Protein AF-A0AAN9ZJ00-F1 (afdb_monomer)

Structure (mmCIF, N/CA/C/O backbone):
data_AF-A0AAN9ZJ00-F1
#
_entry.id   AF-A0AAN9ZJ00-F1
#
loop_
_atom_site.group_PDB
_atom_site.id
_atom_site.type_symbol
_atom_site.label_atom_id
_atom_site.label_alt_id
_atom_site.label_comp_id
_atom_site.label_asym_id
_atom_site.label_entity_id
_atom_site.label_seq_id
_atom_site.pdbx_PDB_ins_code
_atom_site.Cartn_x
_atom_site.Cartn_y
_atom_site.Cartn_z
_atom_site.occupancy
_atom_site.B_iso_or_equiv
_atom_site.auth_seq_id
_atom_site.auth_comp_id
_atom_site.auth_asym_id
_atom_site.auth_atom_id
_atom_site.pdbx_PDB_model_num
ATOM 1 N N . MET A 1 1 ? -42.787 -26.354 73.759 1.00 45.56 1 MET A N 1
ATOM 2 C CA . MET A 1 1 ? -42.776 -26.747 72.337 1.00 45.56 1 MET A CA 1
ATOM 3 C C . MET A 1 1 ? -43.049 -25.486 71.537 1.00 45.56 1 MET A C 1
ATOM 5 O O . MET A 1 1 ? -44.201 -25.100 71.407 1.00 45.56 1 MET A O 1
ATOM 9 N N . ALA A 1 2 ? -41.989 -24.770 71.163 1.00 48.19 2 ALA A N 1
ATOM 10 C CA . ALA A 1 2 ? -42.071 -23.613 70.279 1.00 48.19 2 ALA A CA 1
ATOM 11 C C . ALA A 1 2 ? -41.870 -24.137 68.855 1.00 48.19 2 ALA A C 1
ATOM 13 O O . ALA A 1 2 ? -40.899 -24.848 68.605 1.00 48.19 2 ALA A O 1
ATOM 14 N N . SER A 1 3 ? -42.845 -23.882 67.988 1.00 53.19 3 SER A N 1
ATOM 15 C CA . SER A 1 3 ? -42.781 -24.224 66.572 1.00 53.19 3 SER A CA 1
ATOM 16 C C . SER A 1 3 ? -42.224 -23.001 65.855 1.00 53.19 3 SER A C 1
ATOM 18 O O . SER A 1 3 ? -42.882 -21.963 65.816 1.00 53.19 3 SER A O 1
ATOM 20 N N . ASP A 1 4 ? -40.987 -23.110 65.377 1.00 58.72 4 ASP A N 1
ATOM 21 C CA . ASP A 1 4 ? -40.347 -22.142 64.490 1.00 58.72 4 ASP A CA 1
ATOM 22 C C . ASP A 1 4 ? -41.095 -22.120 63.151 1.00 58.72 4 ASP A C 1
ATOM 24 O O . ASP A 1 4 ? -41.032 -23.068 62.366 1.00 58.72 4 ASP A O 1
ATOM 28 N N . ASP A 1 5 ? -41.832 -21.038 62.909 1.00 57.59 5 ASP A N 1
ATOM 29 C CA . ASP A 1 5 ? -42.466 -20.747 61.628 1.00 57.59 5 ASP A CA 1
ATOM 30 C C . ASP A 1 5 ? -41.412 -20.087 60.723 1.00 57.59 5 ASP A C 1
ATOM 32 O O . ASP A 1 5 ? -41.056 -18.912 60.876 1.00 57.59 5 ASP A O 1
ATOM 36 N N . ALA A 1 6 ? -40.836 -20.895 59.832 1.00 55.22 6 ALA A N 1
ATOM 37 C CA . ALA A 1 6 ? -39.838 -20.488 58.854 1.00 55.22 6 ALA A CA 1
ATOM 38 C C . ALA A 1 6 ? -40.473 -19.556 57.812 1.00 55.22 6 ALA A C 1
ATOM 40 O O . ALA A 1 6 ? -40.980 -19.980 56.775 1.00 55.22 6 ALA A O 1
ATOM 41 N N . ARG A 1 7 ? -40.448 -18.258 58.109 1.00 45.44 7 ARG A N 1
ATOM 42 C CA . ARG A 1 7 ? -40.909 -17.198 57.216 1.00 45.44 7 ARG A CA 1
ATOM 43 C C . ARG A 1 7 ? -39.933 -17.052 56.044 1.00 45.44 7 ARG A C 1
ATOM 45 O O . ARG A 1 7 ? -38.862 -16.466 56.201 1.00 45.44 7 ARG A O 1
ATOM 52 N N . GLU A 1 8 ? -40.300 -17.584 54.878 1.00 59.03 8 GLU A N 1
ATOM 53 C CA . GLU A 1 8 ? -39.581 -17.327 53.626 1.00 59.03 8 GLU A CA 1
ATOM 54 C C . GLU A 1 8 ? -39.504 -15.810 53.365 1.00 59.03 8 GLU A C 1
ATOM 56 O O . GLU A 1 8 ? -40.513 -15.103 53.482 1.00 59.03 8 GLU A O 1
ATOM 61 N N . PRO A 1 9 ? -38.320 -15.269 53.030 1.00 56.50 9 PRO A N 1
ATOM 62 C CA . PRO A 1 9 ? -38.187 -13.865 52.691 1.00 56.50 9 PRO A CA 1
ATOM 63 C C . PRO A 1 9 ? -38.808 -13.621 51.313 1.00 56.50 9 PRO A C 1
ATOM 65 O O . PRO A 1 9 ? -38.226 -13.941 50.277 1.00 56.50 9 PRO A O 1
ATOM 68 N N . GLU A 1 10 ? -39.995 -13.016 51.304 1.00 56.94 10 GLU A N 1
ATOM 69 C CA . GLU A 1 10 ? -40.630 -12.487 50.101 1.00 56.94 10 GLU A CA 1
ATOM 70 C C . GLU A 1 10 ? -39.705 -11.439 49.469 1.00 56.94 10 GLU A C 1
ATOM 72 O O . GLU A 1 10 ? -39.590 -10.298 49.925 1.00 56.94 10 GLU A O 1
ATOM 77 N N . ALA A 1 11 ? -38.975 -11.853 48.433 1.00 55.81 11 ALA A N 1
ATOM 78 C CA . ALA A 1 11 ? -38.063 -10.986 47.710 1.00 55.81 11 ALA A CA 1
ATOM 79 C C . ALA A 1 11 ? -38.845 -9.809 47.107 1.00 55.81 11 ALA A C 1
ATOM 81 O O . ALA A 1 11 ? -39.620 -9.978 46.162 1.00 55.81 11 ALA A O 1
ATOM 82 N N . SER A 1 12 ? -38.615 -8.622 47.675 1.00 60.78 12 SER A N 1
ATOM 83 C CA . SER A 1 12 ? -39.237 -7.355 47.291 1.00 60.78 12 SER A CA 1
ATOM 84 C C . SER A 1 12 ? -39.207 -7.145 45.764 1.00 60.78 12 SER A C 1
ATOM 86 O O . SER A 1 12 ? -38.168 -7.378 45.135 1.00 60.78 12 SER A O 1
ATOM 88 N N . PRO A 1 13 ? -40.303 -6.674 45.137 1.00 62.72 13 PRO A N 1
ATOM 89 C CA . PRO A 1 13 ? -40.396 -6.468 43.684 1.00 62.72 13 PRO A CA 1
ATOM 90 C C . PRO A 1 13 ? -39.314 -5.523 43.137 1.00 62.72 13 PRO A C 1
ATOM 92 O O . PRO A 1 13 ? -38.915 -5.636 41.978 1.00 62.72 13 PRO A O 1
ATOM 95 N N . VAL A 1 14 ? -38.773 -4.653 43.994 1.00 66.06 14 VAL A N 1
ATOM 96 C CA . VAL A 1 14 ? -37.646 -3.762 43.685 1.00 66.06 14 VAL A CA 1
ATOM 97 C C . VAL A 1 14 ? -36.368 -4.554 43.379 1.00 66.06 14 VAL A C 1
ATOM 99 O O . VAL A 1 14 ? -35.654 -4.231 42.432 1.00 66.06 14 VAL A O 1
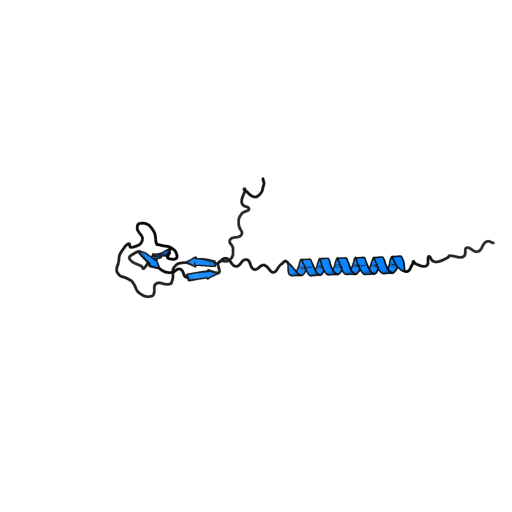ATOM 102 N N . ALA A 1 15 ? -36.104 -5.634 44.120 1.00 68.94 15 ALA A N 1
ATOM 103 C CA . ALA A 1 15 ? -34.935 -6.486 43.904 1.00 68.94 15 ALA A CA 1
ATOM 104 C C . ALA A 1 15 ? -35.029 -7.243 42.571 1.00 68.94 15 ALA A C 1
ATOM 106 O O . ALA A 1 15 ? -34.039 -7.363 41.852 1.00 68.94 15 ALA A O 1
ATOM 107 N N . ARG A 1 16 ? -36.236 -7.684 42.194 1.00 76.69 16 ARG A N 1
ATOM 108 C CA . ARG A 1 16 ? -36.485 -8.352 40.906 1.00 76.69 16 ARG A CA 1
ATOM 109 C C . ARG A 1 16 ? -36.247 -7.406 39.726 1.00 76.69 16 ARG A C 1
ATOM 111 O O . ARG A 1 16 ? -35.604 -7.801 38.758 1.00 76.69 16 ARG A O 1
ATOM 118 N N . GLY A 1 17 ? -36.695 -6.152 39.828 1.00 81.69 17 GLY A N 1
ATOM 119 C CA . GLY A 1 17 ? -36.438 -5.129 38.808 1.00 81.69 17 GLY A CA 1
ATOM 120 C C . GLY A 1 17 ? -34.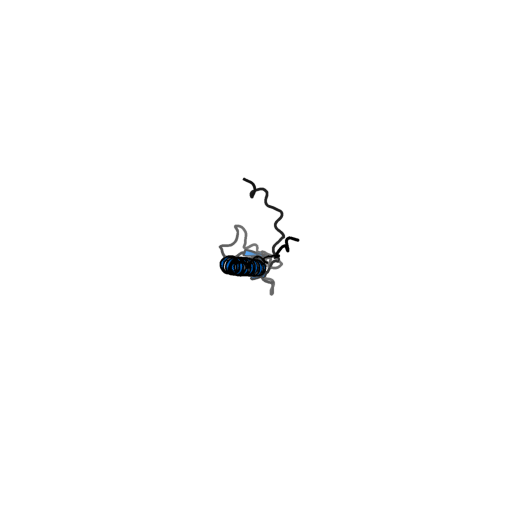948 -4.826 38.634 1.00 81.69 17 GLY A C 1
ATOM 121 O O . GLY A 1 17 ? -34.468 -4.718 37.506 1.00 81.69 17 GLY A O 1
ATOM 122 N N . LEU A 1 18 ? -34.200 -4.771 39.741 1.00 83.38 18 LEU A N 1
ATOM 123 C CA . LEU A 1 18 ? -32.756 -4.534 39.715 1.00 83.38 18 LEU A CA 1
ATOM 124 C C . LEU A 1 18 ? -32.001 -5.673 39.014 1.00 83.38 18 LEU A C 1
ATOM 126 O O . LEU A 1 18 ? -31.119 -5.410 38.203 1.00 83.38 18 LEU A O 1
ATOM 130 N N . VAL A 1 19 ? -32.381 -6.927 39.282 1.00 87.88 19 VAL A N 1
ATOM 131 C CA . VAL A 1 19 ? -31.784 -8.112 38.641 1.00 87.88 19 VAL A CA 1
ATOM 132 C C . VAL A 1 19 ? -32.049 -8.125 37.134 1.00 87.88 19 VAL A C 1
ATOM 134 O O . VAL A 1 19 ? -31.158 -8.436 36.349 1.00 87.88 19 VAL A O 1
ATOM 137 N N . VAL A 1 20 ? -33.253 -7.754 36.696 1.00 90.25 20 VAL A N 1
ATOM 138 C CA . VAL A 1 20 ? -33.566 -7.692 35.259 1.00 90.25 20 VAL A CA 1
ATOM 139 C C . VAL A 1 20 ? -32.763 -6.584 34.567 1.00 90.25 20 VAL A C 1
ATOM 141 O O . VAL A 1 20 ? -32.225 -6.803 33.482 1.00 90.25 20 VAL A O 1
ATOM 144 N N . LEU A 1 21 ? -32.621 -5.418 35.204 1.00 90.56 21 LEU A N 1
ATOM 145 C CA . LEU A 1 21 ? -31.826 -4.307 34.673 1.00 90.56 21 LEU A CA 1
ATOM 146 C C . LEU A 1 21 ? -30.338 -4.655 34.552 1.00 90.56 21 LEU A C 1
ATOM 148 O O . LEU A 1 21 ? -29.721 -4.325 33.538 1.00 90.56 21 LEU A O 1
ATOM 152 N N . THR A 1 22 ? -29.760 -5.343 35.542 1.00 90.88 22 THR A N 1
ATOM 153 C CA . THR A 1 22 ? -28.351 -5.758 35.476 1.00 90.88 22 THR A CA 1
ATOM 154 C C . THR A 1 22 ? -28.124 -6.795 34.382 1.00 90.88 22 THR A C 1
ATOM 156 O O . THR A 1 22 ? -27.166 -6.665 33.621 1.00 90.88 22 THR A O 1
ATOM 159 N N . LEU A 1 23 ? -29.024 -7.770 34.227 1.00 92.62 23 LEU A N 1
ATOM 160 C CA . LEU A 1 23 ? -28.944 -8.760 33.149 1.00 92.62 23 LEU A CA 1
ATOM 161 C C . LEU A 1 23 ? -29.043 -8.115 31.758 1.00 92.62 23 LEU A C 1
ATOM 163 O O . LEU A 1 23 ? -28.278 -8.486 30.866 1.00 92.62 23 LEU A O 1
ATOM 167 N N . LEU A 1 24 ? -29.924 -7.125 31.577 1.00 94.00 24 LEU A N 1
ATOM 168 C CA . LEU A 1 24 ? -30.031 -6.365 30.325 1.00 94.00 24 LEU A CA 1
ATOM 169 C C . LEU A 1 24 ? -28.761 -5.558 30.033 1.00 94.00 24 LEU A C 1
ATOM 171 O O . LEU A 1 24 ? -28.272 -5.582 28.905 1.00 94.00 24 LEU A O 1
ATOM 175 N N . ALA A 1 25 ? -28.193 -4.886 31.038 1.00 92.81 25 ALA A N 1
ATOM 176 C CA . ALA A 1 25 ? -26.956 -4.122 30.877 1.00 92.81 25 ALA A CA 1
ATOM 177 C C . ALA A 1 25 ? -25.768 -5.019 30.484 1.00 92.81 25 ALA A C 1
ATOM 179 O O . ALA A 1 25 ? -25.003 -4.668 29.584 1.00 92.81 25 ALA A O 1
ATOM 180 N N . ILE A 1 26 ? -25.647 -6.199 31.104 1.00 92.69 26 ILE A N 1
ATOM 181 C CA . ILE A 1 26 ? -24.624 -7.198 30.759 1.00 92.69 26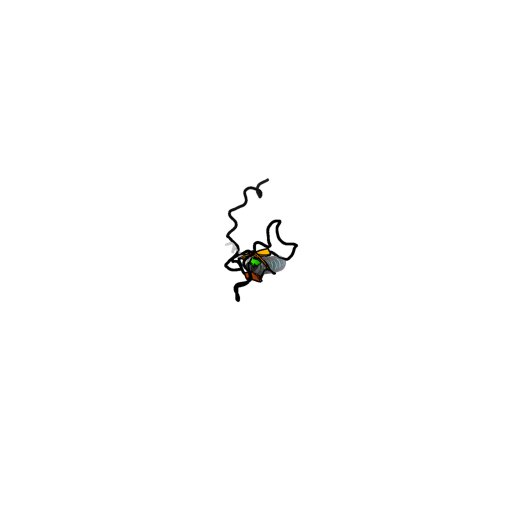 ILE A CA 1
ATOM 182 C C . ILE A 1 26 ? -24.806 -7.670 29.312 1.00 92.6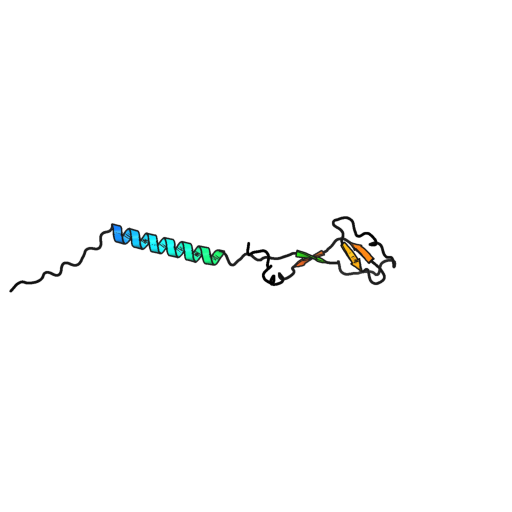9 26 ILE A C 1
ATOM 184 O O . ILE A 1 26 ? -23.836 -7.729 28.558 1.00 92.69 26 ILE A O 1
ATOM 188 N N . TRP A 1 27 ? -26.042 -7.957 28.898 1.00 92.69 27 TRP A N 1
ATOM 189 C CA . TRP A 1 27 ? -26.349 -8.353 27.522 1.00 92.69 27 TRP A CA 1
ATOM 190 C C . TRP A 1 27 ? -25.970 -7.279 26.499 1.00 92.69 27 TRP A C 1
ATOM 192 O O . TRP A 1 27 ? -25.334 -7.588 25.493 1.00 92.69 27 TRP A O 1
ATOM 202 N N . VAL A 1 28 ? -26.305 -6.013 26.763 1.00 91.44 28 VAL A N 1
ATOM 203 C CA . VAL A 1 28 ? -25.935 -4.887 25.890 1.00 91.44 28 VAL A CA 1
ATOM 204 C C . VAL A 1 28 ? -24.415 -4.735 25.807 1.00 91.44 28 VAL A C 1
ATOM 206 O O . VAL A 1 28 ? -23.880 -4.541 24.714 1.00 91.44 28 VAL A O 1
ATOM 209 N N . ALA A 1 29 ? -23.701 -4.882 26.926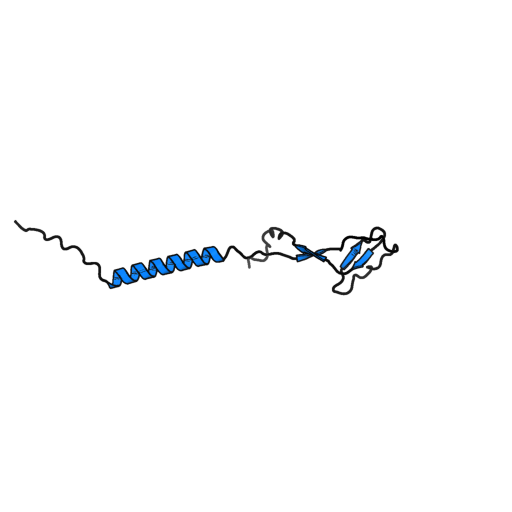 1.00 88.19 29 ALA A N 1
ATOM 210 C CA . ALA A 1 29 ? -22.241 -4.859 26.938 1.00 88.19 29 ALA A CA 1
ATOM 211 C C . ALA A 1 29 ? -21.632 -6.012 26.117 1.00 88.19 29 ALA A C 1
ATOM 213 O O . ALA A 1 29 ? -20.717 -5.780 25.326 1.00 88.19 29 ALA A O 1
ATOM 214 N N . LEU A 1 30 ? -22.153 -7.237 26.236 1.00 85.44 30 LEU A N 1
ATOM 215 C CA . LEU A 1 30 ? -21.699 -8.389 25.443 1.00 85.44 30 LEU A CA 1
ATOM 216 C C . LEU A 1 30 ? -21.937 -8.180 23.941 1.00 85.44 30 LEU A C 1
ATOM 218 O O . LEU A 1 30 ? -21.026 -8.392 23.143 1.00 85.44 30 LEU A O 1
ATOM 222 N N . LEU A 1 31 ? -23.121 -7.694 23.555 1.00 84.31 31 LEU A N 1
ATOM 223 C CA . LEU A 1 31 ? -23.440 -7.380 22.157 1.00 84.31 31 LEU A CA 1
ATOM 224 C C . LEU A 1 31 ? -22.552 -6.264 21.590 1.00 84.31 31 LEU A C 1
ATOM 226 O O . LEU A 1 31 ? -22.144 -6.328 20.432 1.00 84.31 31 LEU A O 1
ATOM 230 N N . SER A 1 32 ? -22.205 -5.271 22.411 1.00 81.38 32 SER A N 1
ATOM 231 C CA . SER A 1 32 ? -21.331 -4.163 22.008 1.00 81.38 32 SER A CA 1
ATOM 232 C C . SER A 1 32 ? -19.893 -4.631 21.752 1.00 81.38 32 SER A C 1
ATOM 234 O O . SER A 1 32 ? -19.263 -4.187 20.794 1.00 81.38 32 SER A O 1
ATOM 236 N N . ASN A 1 33 ? -19.388 -5.576 22.555 1.00 77.81 33 ASN A N 1
ATOM 237 C CA . ASN A 1 33 ? -18.069 -6.183 22.347 1.00 77.81 33 ASN A CA 1
ATOM 238 C C . ASN A 1 33 ? -18.007 -7.028 21.061 1.00 77.81 33 ASN A C 1
ATOM 240 O O . ASN A 1 33 ? -16.979 -7.031 20.390 1.00 77.81 33 ASN A O 1
ATOM 244 N N . LEU A 1 34 ? -19.105 -7.693 20.678 1.00 70.31 34 LEU A N 1
ATOM 245 C CA . LEU A 1 34 ? -19.168 -8.479 19.437 1.00 70.31 34 LEU A CA 1
ATOM 246 C C . LEU A 1 34 ? -19.111 -7.610 18.169 1.00 70.31 34 LEU A C 1
ATOM 248 O O . LEU A 1 34 ? -18.642 -8.076 17.135 1.00 70.31 34 LEU A O 1
ATOM 252 N N . MET A 1 35 ? -19.562 -6.355 18.238 1.00 66.88 35 MET A N 1
ATOM 253 C CA . MET A 1 35 ? -19.586 -5.440 17.088 1.00 66.88 35 MET A CA 1
ATOM 254 C C . MET A 1 35 ? -18.260 -4.700 16.860 1.00 66.88 35 MET A C 1
ATOM 256 O O . MET A 1 35 ? -18.045 -4.154 15.780 1.00 66.88 35 MET A O 1
ATOM 260 N N . TRP A 1 36 ? -17.351 -4.678 17.841 1.00 65.94 36 TRP A N 1
ATOM 261 C CA . TRP A 1 36 ? -16.091 -3.933 17.719 1.00 65.94 36 TRP A CA 1
ATOM 262 C C . TRP A 1 36 ? -15.040 -4.659 16.859 1.00 65.94 36 TRP A C 1
ATOM 264 O O . TRP A 1 36 ? -14.126 -4.035 16.325 1.00 65.94 36 TRP A O 1
ATOM 274 N N . SER A 1 37 ? -15.154 -5.974 16.663 1.00 60.84 37 SER A N 1
ATOM 275 C CA . SER A 1 37 ? -14.116 -6.763 15.979 1.00 60.84 37 SER A CA 1
ATOM 276 C C . SER A 1 37 ? -14.075 -6.612 14.449 1.00 60.84 37 SER A C 1
ATOM 278 O O . SER A 1 37 ? -13.253 -7.262 13.811 1.00 60.84 37 SER A O 1
ATOM 280 N N . SER A 1 38 ? -14.923 -5.779 13.840 1.00 62.28 38 SER A N 1
ATOM 281 C CA . SER A 1 38 ? -15.086 -5.718 12.375 1.00 62.28 38 SER A CA 1
ATOM 282 C C . SER A 1 38 ? -14.441 -4.507 11.695 1.00 62.28 38 SER A C 1
ATOM 284 O O . SER A 1 38 ? -14.817 -4.171 10.572 1.00 62.28 38 SER A O 1
ATOM 286 N N . VAL A 1 39 ? -13.477 -3.829 12.327 1.00 60.50 39 VAL A N 1
ATOM 287 C CA . VAL A 1 39 ? -12.702 -2.796 11.620 1.00 60.50 39 VAL A CA 1
ATOM 288 C C . VAL A 1 39 ? -11.659 -3.475 10.734 1.00 60.50 39 VAL A C 1
ATOM 290 O O . VAL A 1 39 ? -10.505 -3.671 11.118 1.00 60.50 39 VAL A O 1
ATOM 293 N N . ASP A 1 40 ? -12.083 -3.821 9.520 1.00 59.44 40 ASP A N 1
ATOM 294 C CA . ASP A 1 40 ? -11.201 -4.163 8.407 1.00 59.44 40 ASP A CA 1
ATOM 295 C C . ASP A 1 40 ? -10.331 -2.940 8.086 1.00 59.44 40 ASP A C 1
ATOM 297 O O . ASP A 1 40 ? -10.705 -2.044 7.323 1.00 59.44 40 ASP A O 1
ATOM 301 N N . SER A 1 41 ? -9.149 -2.882 8.695 1.00 57.75 41 SER A N 1
ATOM 302 C CA . SER A 1 41 ? -8.133 -1.878 8.383 1.00 57.75 41 SER A CA 1
ATOM 303 C C . SER A 1 41 ? -7.501 -2.227 7.034 1.00 57.75 41 SER A C 1
ATOM 305 O O . SER A 1 41 ? -6.378 -2.713 6.951 1.00 57.75 41 SER A O 1
ATOM 307 N N . THR A 1 42 ? -8.243 -2.042 5.943 1.00 58.81 42 THR A N 1
ATOM 308 C CA . THR A 1 42 ? -7.685 -2.226 4.601 1.00 58.81 42 THR A CA 1
ATOM 309 C C . THR A 1 42 ? -6.863 -0.987 4.249 1.00 58.81 42 THR A C 1
ATOM 311 O O . THR A 1 42 ? -7.421 0.057 3.907 1.00 58.81 42 THR A O 1
ATOM 314 N N . MET A 1 43 ? -5.535 -1.091 4.319 1.00 60.94 43 MET A N 1
ATOM 315 C CA . MET A 1 43 ? -4.642 -0.071 3.767 1.00 60.94 43 MET A CA 1
ATOM 316 C C . MET A 1 43 ? -4.479 -0.268 2.257 1.00 60.94 43 MET A C 1
ATOM 318 O O . MET A 1 43 ? -4.312 -1.382 1.753 1.00 60.94 43 MET A O 1
ATOM 322 N N . PHE A 1 44 ? -4.529 0.846 1.530 1.00 74.62 44 PHE A N 1
ATOM 323 C CA . PHE A 1 44 ? -4.289 0.887 0.095 1.00 74.62 44 PHE A CA 1
ATOM 324 C C . PHE A 1 44 ? -2.925 1.512 -0.170 1.00 74.62 44 PHE A C 1
ATOM 326 O O . PHE A 1 44 ? -2.729 2.700 0.082 1.00 74.62 44 PHE A O 1
ATOM 333 N N . GLU A 1 45 ? -1.992 0.725 -0.701 1.00 82.00 45 GLU A N 1
ATOM 334 C CA . GLU A 1 45 ? -0.671 1.227 -1.074 1.00 82.00 45 GLU A CA 1
ATOM 335 C C . GLU A 1 45 ? -0.648 1.609 -2.565 1.00 82.00 45 GLU A C 1
ATOM 337 O O . GLU A 1 45 ? -1.143 0.841 -3.404 1.00 82.00 45 GLU A O 1
ATOM 342 N N . PRO A 1 46 ? -0.105 2.789 -2.928 1.00 85.19 46 PRO A N 1
ATOM 343 C CA . PRO A 1 46 ? 0.095 3.155 -4.322 1.00 85.19 46 PRO A CA 1
ATOM 344 C C . PRO A 1 46 ? 1.231 2.322 -4.924 1.00 85.19 46 PRO A C 1
ATOM 346 O O . PRO A 1 46 ? 2.391 2.472 -4.552 1.00 85.19 46 PRO A O 1
ATOM 349 N N . VAL A 1 47 ? 0.915 1.481 -5.907 1.00 89.94 47 VAL A N 1
ATOM 350 C CA . VAL A 1 47 ? 1.908 0.668 -6.620 1.00 89.94 47 VAL A CA 1
ATOM 351 C C . VAL A 1 47 ? 1.918 0.968 -8.114 1.00 89.94 47 VAL A C 1
ATOM 353 O O . VAL A 1 47 ? 0.969 1.515 -8.677 1.00 89.94 47 VAL A O 1
ATOM 356 N N . CYS A 1 48 ? 3.003 0.594 -8.787 1.00 88.44 48 CYS A N 1
ATOM 357 C CA . CYS A 1 48 ? 3.132 0.802 -10.223 1.00 88.44 48 CYS A CA 1
ATOM 358 C C . CYS A 1 48 ? 2.152 -0.064 -11.031 1.00 88.44 48 CYS A C 1
ATOM 360 O O . CYS A 1 48 ? 1.991 -1.254 -10.735 1.00 88.44 48 CYS A O 1
ATOM 362 N N . PRO A 1 49 ? 1.513 0.496 -12.077 1.00 87.62 49 PRO A N 1
ATOM 363 C CA . PRO A 1 49 ? 0.691 -0.288 -12.984 1.00 87.62 49 PRO A CA 1
ATOM 364 C C . PRO A 1 49 ? 1.548 -1.315 -13.745 1.00 87.62 49 PRO A C 1
ATOM 366 O O . PRO A 1 49 ? 2.733 -1.071 -13.987 1.00 87.62 49 PRO A O 1
ATOM 369 N N . PRO A 1 50 ? 0.962 -2.449 -14.170 1.00 83.88 50 PRO A N 1
ATOM 370 C CA . PRO A 1 50 ? 1.668 -3.425 -14.990 1.00 83.88 50 PRO A CA 1
ATOM 371 C C . PRO A 1 50 ? 2.105 -2.800 -16.320 1.00 83.88 50 PRO A C 1
ATOM 373 O O . PRO A 1 50 ? 1.319 -2.147 -17.014 1.00 83.88 50 PRO A O 1
ATOM 376 N N . VAL A 1 51 ? 3.365 -3.020 -16.687 1.00 79.12 51 VAL A N 1
ATOM 377 C CA . VAL A 1 51 ? 3.937 -2.536 -17.946 1.00 79.12 51 VAL A CA 1
ATOM 378 C C . VAL A 1 51 ? 3.409 -3.412 -19.083 1.00 79.12 51 VAL A C 1
ATOM 380 O O . VAL A 1 51 ? 3.810 -4.561 -19.217 1.00 79.12 51 VAL A O 1
ATOM 383 N N . LYS A 1 52 ? 2.475 -2.890 -19.889 1.00 71.19 52 LYS A N 1
ATOM 384 C CA . LYS A 1 52 ? 1.910 -3.614 -21.048 1.00 71.19 52 LYS A CA 1
ATOM 385 C C . LYS A 1 52 ? 2.742 -3.465 -22.325 1.00 71.19 52 LYS A C 1
ATOM 387 O O . LYS A 1 52 ? 2.603 -4.269 -23.235 1.00 71.19 52 LYS A O 1
ATOM 392 N N . ILE A 1 53 ? 3.553 -2.412 -22.411 1.00 67.06 53 ILE A N 1
ATOM 393 C CA . ILE A 1 53 ? 4.329 -2.049 -23.599 1.00 67.06 53 ILE A CA 1
ATOM 394 C C . ILE A 1 53 ? 5.630 -1.416 -23.107 1.00 67.06 53 ILE A C 1
ATOM 396 O O . ILE A 1 53 ? 5.586 -0.527 -22.251 1.00 67.06 53 ILE A O 1
ATOM 400 N N . TYR A 1 54 ? 6.770 -1.864 -23.630 1.00 68.75 54 TYR A N 1
ATOM 401 C CA . TYR A 1 54 ? 8.048 -1.210 -23.372 1.00 68.75 54 TYR A CA 1
ATOM 402 C C . TYR A 1 54 ? 8.003 0.192 -23.986 1.00 68.75 54 TYR A C 1
ATOM 404 O O . TYR A 1 54 ? 7.813 0.353 -25.190 1.00 68.75 54 TYR A O 1
ATOM 412 N N . GLY A 1 55 ? 8.081 1.212 -23.132 1.00 66.50 55 GLY A N 1
ATOM 413 C CA . GLY A 1 55 ? 8.158 2.601 -23.577 1.00 66.50 55 GLY A CA 1
ATOM 414 C C . GLY A 1 55 ? 9.538 2.932 -24.158 1.00 66.50 55 GLY A C 1
ATOM 415 O O . GLY A 1 55 ? 10.453 2.113 -24.063 1.00 66.50 55 GLY A O 1
ATOM 416 N N . PRO A 1 56 ? 9.720 4.143 -24.713 1.00 70.25 56 PRO A N 1
ATOM 417 C CA . PRO A 1 56 ? 11.051 4.629 -25.057 1.00 70.25 56 PRO A CA 1
ATOM 418 C C . PRO A 1 56 ? 11.951 4.597 -23.816 1.00 70.25 56 PRO A C 1
ATOM 420 O O . PRO A 1 56 ? 11.523 4.949 -22.712 1.00 70.25 56 PRO A O 1
ATOM 423 N N . CYS A 1 57 ? 13.194 4.157 -23.998 1.00 80.44 57 CYS A N 1
ATOM 424 C CA . CYS A 1 57 ? 14.161 4.092 -22.911 1.00 80.44 57 CYS A CA 1
ATOM 425 C C . CYS A 1 57 ? 14.572 5.510 -22.521 1.00 80.44 57 CYS A C 1
ATOM 427 O O . CYS A 1 57 ? 15.138 6.250 -23.321 1.00 80.44 57 CYS A O 1
ATOM 429 N N . GLY A 1 58 ? 14.235 5.898 -21.295 1.00 80.69 58 GLY A N 1
ATOM 430 C CA . GLY A 1 58 ? 14.511 7.226 -20.771 1.00 80.69 58 GLY A CA 1
ATOM 431 C C . GLY A 1 58 ? 14.238 7.297 -19.275 1.00 80.69 58 GLY A C 1
ATOM 432 O O . GLY A 1 58 ? 13.333 6.633 -18.765 1.00 80.69 58 GLY A O 1
ATOM 433 N N . GLU A 1 59 ? 15.039 8.095 -18.576 1.00 86.50 59 GLU A N 1
ATOM 434 C CA . GLU A 1 59 ? 14.885 8.377 -17.151 1.00 86.50 59 GLU A CA 1
ATOM 435 C C . GLU A 1 59 ? 14.100 9.684 -16.988 1.00 86.50 59 GLU A C 1
ATOM 437 O O . GLU A 1 59 ? 14.661 10.776 -17.028 1.00 86.50 59 GLU A O 1
ATOM 442 N N . ASN A 1 60 ? 12.778 9.579 -16.839 1.00 83.94 60 ASN A N 1
ATOM 443 C CA . ASN A 1 60 ? 11.887 10.745 -16.772 1.00 83.94 60 ASN A CA 1
ATOM 444 C C . ASN A 1 60 ? 11.518 11.141 -15.335 1.00 83.94 60 ASN A C 1
ATOM 446 O O . ASN A 1 60 ? 10.631 11.969 -15.136 1.00 83.94 60 ASN A O 1
ATOM 450 N N . CYS A 1 61 ? 12.153 10.533 -14.331 1.00 83.06 61 CYS A N 1
ATOM 451 C CA . CYS A 1 61 ? 11.813 10.730 -12.925 1.00 83.06 61 CYS A CA 1
ATOM 452 C C . CYS A 1 61 ? 12.877 11.476 -12.110 1.00 83.06 61 CYS A C 1
ATOM 454 O O . CYS A 1 61 ? 12.774 11.476 -10.888 1.00 83.06 61 CYS A O 1
ATOM 456 N N . GLY A 1 62 ? 13.892 12.080 -12.737 1.00 79.06 62 GLY A N 1
ATOM 457 C CA . GLY A 1 62 ? 15.105 12.563 -12.057 1.00 79.06 62 GLY A CA 1
ATOM 458 C C . GLY A 1 62 ? 14.879 13.304 -10.727 1.00 79.06 62 GLY A C 1
ATOM 459 O O . GLY A 1 62 ? 15.450 12.917 -9.715 1.00 79.06 62 GLY A O 1
ATOM 460 N N . ALA A 1 63 ? 14.009 14.320 -10.704 1.00 82.75 63 ALA A N 1
ATOM 461 C CA . ALA A 1 63 ? 13.687 15.107 -9.502 1.00 82.75 63 ALA A CA 1
ATOM 462 C C . ALA A 1 63 ? 12.428 14.622 -8.746 1.00 82.75 63 ALA A C 1
ATOM 464 O O . ALA A 1 63 ? 11.914 15.316 -7.871 1.00 82.75 63 ALA A O 1
ATOM 465 N N . GLY A 1 64 ? 11.903 13.450 -9.102 1.00 87.75 64 GLY A N 1
ATOM 466 C CA . GLY A 1 64 ? 10.604 12.949 -8.666 1.00 87.75 64 GLY A CA 1
ATOM 467 C C . GLY A 1 64 ? 9.461 13.316 -9.618 1.00 87.75 64 GLY A C 1
ATOM 468 O O . GLY A 1 64 ? 9.629 14.025 -10.611 1.00 87.75 64 GLY A O 1
ATOM 469 N N . CYS A 1 65 ? 8.275 12.794 -9.315 1.00 88.94 65 CYS A N 1
ATOM 470 C CA . CYS A 1 65 ? 7.057 13.027 -10.083 1.00 88.94 65 CYS A CA 1
ATOM 471 C C . CYS A 1 65 ? 6.156 14.033 -9.364 1.00 88.94 65 CYS A C 1
ATOM 473 O O . CYS A 1 65 ? 6.099 14.061 -8.135 1.00 88.94 65 CYS A O 1
ATOM 475 N N . ARG A 1 66 ? 5.418 14.853 -10.123 1.00 91.19 66 ARG A N 1
ATOM 476 C CA . ARG A 1 66 ? 4.391 15.718 -9.528 1.00 91.19 66 ARG A CA 1
ATOM 477 C C . ARG A 1 66 ? 3.265 14.851 -8.949 1.00 91.19 66 ARG A C 1
ATOM 479 O O . ARG A 1 66 ? 2.815 13.940 -9.648 1.00 91.19 66 ARG A O 1
ATOM 486 N N . PRO A 1 67 ? 2.763 15.137 -7.737 1.00 88.50 67 PRO A N 1
ATOM 487 C CA . PRO A 1 67 ? 1.579 14.462 -7.218 1.00 88.50 67 PRO A CA 1
ATOM 488 C C . PRO A 1 67 ? 0.408 14.586 -8.209 1.00 88.50 67 PRO A C 1
ATOM 490 O O . PRO A 1 67 ? 0.2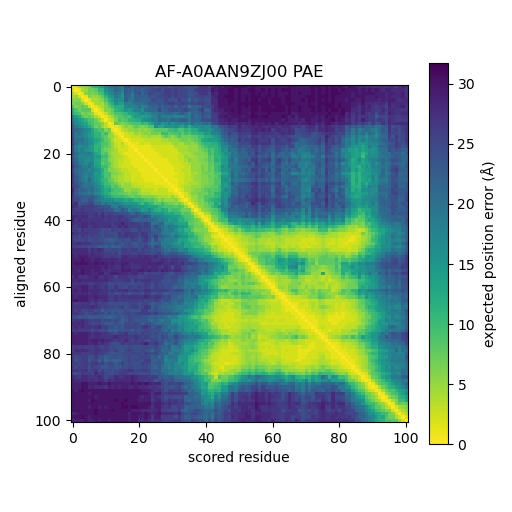32 15.661 -8.789 1.00 88.50 67 PRO A O 1
ATOM 493 N N . PRO A 1 68 ? -0.382 13.520 -8.444 1.00 88.56 68 PRO A N 1
ATOM 494 C CA . PRO A 1 68 ? -0.417 12.238 -7.723 1.00 88.56 68 PRO A CA 1
ATOM 495 C C . PRO A 1 68 ? 0.412 11.110 -8.376 1.00 88.56 68 PRO A C 1
ATOM 497 O O . PRO A 1 68 ? 0.176 9.933 -8.113 1.00 88.56 68 PRO A O 1
ATOM 500 N N . LEU A 1 69 ? 1.333 11.433 -9.285 1.00 90.75 69 LEU A N 1
ATOM 501 C CA . LEU A 1 69 ? 2.083 10.439 -10.055 1.00 90.75 69 LEU A CA 1
ATOM 502 C C . LEU A 1 69 ? 3.218 9.837 -9.218 1.00 90.75 69 LEU A C 1
ATOM 504 O O . LEU A 1 69 ? 3.875 10.537 -8.448 1.00 90.75 69 LEU A O 1
ATOM 508 N N . ILE A 1 70 ? 3.506 8.559 -9.445 1.00 90.81 70 ILE A N 1
ATOM 509 C CA . ILE A 1 70 ? 4.668 7.864 -8.884 1.00 90.81 70 ILE A CA 1
ATOM 510 C C . ILE A 1 70 ? 5.646 7.493 -9.997 1.00 90.81 70 ILE A C 1
ATOM 512 O O . ILE A 1 70 ? 5.261 7.319 -11.157 1.00 90.81 70 ILE A O 1
ATOM 516 N N . CYS A 1 71 ? 6.927 7.386 -9.655 1.00 90.81 71 CYS A N 1
ATOM 517 C CA . CYS A 1 71 ? 7.936 6.968 -10.615 1.00 90.81 71 CYS A CA 1
ATOM 518 C C . CYS A 1 71 ? 7.940 5.445 -10.766 1.00 90.81 71 CYS A C 1
ATOM 520 O O . CYS A 1 71 ? 8.210 4.724 -9.807 1.00 90.81 71 CYS A O 1
ATOM 522 N N . CYS A 1 72 ? 7.682 4.964 -11.980 1.00 89.50 72 CYS A N 1
ATOM 523 C CA . CYS A 1 72 ? 7.572 3.543 -12.276 1.00 89.50 72 CYS A CA 1
ATOM 524 C C . CYS A 1 72 ? 8.559 3.100 -13.346 1.00 89.50 72 CYS A C 1
ATOM 526 O O . CYS A 1 72 ? 8.769 3.801 -14.335 1.00 89.50 72 CYS A O 1
ATOM 528 N N . SER A 1 73 ? 9.119 1.901 -13.170 1.00 88.06 73 SER A N 1
ATOM 529 C CA . SER A 1 73 ? 9.923 1.256 -14.207 1.00 88.06 73 SER A CA 1
ATOM 530 C C . SER A 1 73 ? 9.050 0.893 -15.407 1.00 88.06 73 SER A C 1
ATOM 532 O O . SER A 1 73 ? 7.961 0.341 -15.249 1.00 88.06 73 SER A O 1
ATOM 534 N N . THR A 1 74 ? 9.537 1.188 -16.607 1.00 85.31 74 THR A N 1
ATOM 535 C CA . THR A 1 74 ? 8.926 0.800 -17.888 1.00 85.31 74 THR A CA 1
ATOM 536 C C . THR A 1 74 ? 9.677 -0.354 -18.561 1.00 85.31 74 THR A C 1
ATOM 538 O O . THR A 1 74 ? 9.431 -0.651 -19.729 1.00 85.31 74 THR A O 1
ATOM 541 N N . GLY A 1 75 ? 10.601 -1.002 -17.843 1.00 82.38 75 GLY A N 1
ATOM 542 C CA . GLY A 1 75 ? 11.469 -2.069 -18.347 1.00 82.38 75 GLY A CA 1
ATOM 543 C C . GLY A 1 75 ? 12.887 -1.580 -18.646 1.00 82.38 75 GLY A C 1
ATOM 544 O O . GLY A 1 75 ? 13.821 -2.053 -18.012 1.00 82.38 75 GLY A O 1
ATOM 545 N N . CYS A 1 76 ? 13.049 -0.609 -19.554 1.00 83.25 76 CYS A N 1
ATOM 546 C CA . CYS A 1 76 ? 14.365 -0.040 -19.902 1.00 83.25 76 CYS A CA 1
ATOM 547 C C . CYS A 1 76 ? 14.608 1.389 -19.382 1.00 83.25 76 CYS A C 1
ATOM 549 O O . CYS A 1 76 ? 15.661 1.969 -19.628 1.00 83.25 76 CYS A O 1
ATOM 551 N N . GLY A 1 77 ? 13.640 1.968 -18.675 1.00 87.38 77 GLY A N 1
ATOM 552 C CA . GLY A 1 77 ? 13.736 3.301 -18.093 1.00 87.38 77 GLY A CA 1
ATOM 553 C C . GLY A 1 77 ? 12.697 3.501 -17.000 1.00 87.38 77 GLY A C 1
ATOM 554 O O . GLY A 1 77 ? 12.080 2.538 -16.530 1.00 87.38 77 GLY A O 1
ATOM 555 N N . ARG A 1 78 ? 12.486 4.755 -16.603 1.00 88.81 78 ARG A N 1
ATOM 556 C CA . ARG A 1 78 ? 11.486 5.122 -15.603 1.00 88.81 78 ARG A CA 1
ATOM 557 C C . ARG A 1 78 ? 10.627 6.279 -16.085 1.00 88.81 78 ARG A C 1
ATOM 559 O O . ARG A 1 78 ? 11.095 7.201 -16.754 1.00 88.81 78 ARG A O 1
ATOM 566 N N . ALA A 1 79 ? 9.346 6.230 -15.750 1.00 89.50 79 ALA A N 1
ATOM 567 C CA . ALA A 1 79 ? 8.389 7.261 -16.112 1.00 89.50 79 ALA A CA 1
ATOM 568 C C . ALA A 1 79 ? 7.386 7.516 -14.991 1.00 89.50 79 ALA A C 1
ATOM 570 O O . ALA A 1 79 ? 6.992 6.601 -14.267 1.00 89.50 79 ALA A O 1
ATOM 571 N N . CYS A 1 80 ? 6.923 8.760 -14.901 1.00 90.00 80 CYS A N 1
ATOM 572 C CA . CYS A 1 80 ? 5.827 9.128 -14.020 1.00 90.00 80 CYS A CA 1
ATOM 573 C C . CYS A 1 80 ? 4.523 8.511 -14.528 1.00 90.00 80 CYS A C 1
ATOM 575 O O . CYS A 1 80 ? 4.087 8.771 -15.655 1.00 90.00 80 CYS A O 1
ATOM 577 N N . LYS A 1 81 ? 3.907 7.669 -13.702 1.00 88.62 81 LYS A N 1
ATOM 578 C CA . LYS A 1 81 ? 2.645 6.989 -13.996 1.00 88.62 81 LYS A CA 1
ATOM 579 C C . LYS A 1 81 ? 1.676 7.179 -12.841 1.00 88.62 81 LYS A C 1
ATOM 581 O O . LYS A 1 81 ? 2.076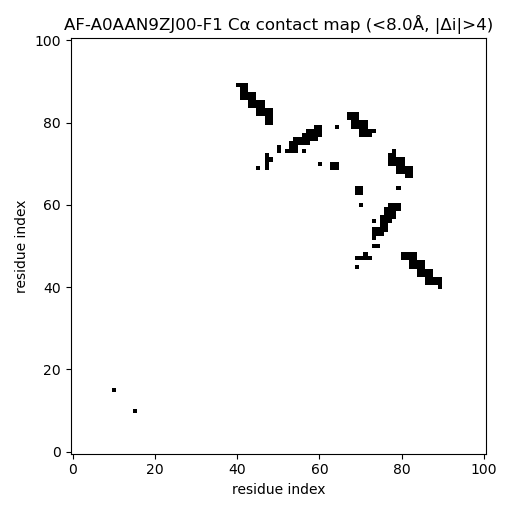 7.410 -11.703 1.00 88.62 81 LYS A O 1
ATOM 586 N N . LEU A 1 82 ? 0.387 7.091 -13.154 1.00 90.75 82 LEU A N 1
ATOM 587 C CA . LEU A 1 82 ? -0.638 7.048 -12.122 1.00 90.75 82 LEU A CA 1
ATOM 588 C C . LEU A 1 82 ? -0.498 5.727 -11.352 1.00 90.75 82 LEU A C 1
ATOM 590 O O . LEU A 1 82 ? -0.393 4.677 -11.998 1.00 90.75 82 LEU A O 1
ATOM 594 N N . PRO A 1 83 ? -0.466 5.768 -10.010 1.00 90.88 83 PRO A N 1
ATOM 595 C CA . PRO A 1 83 ? -0.437 4.558 -9.211 1.00 90.88 83 PRO A CA 1
ATOM 596 C C . PRO A 1 83 ? -1.737 3.774 -9.383 1.00 90.88 83 PRO A C 1
ATOM 598 O O . PRO A 1 83 ? -2.809 4.340 -9.601 1.00 90.88 83 PRO A O 1
ATOM 601 N N . VAL A 1 84 ? -1.643 2.460 -9.227 1.00 90.44 84 VAL A N 1
ATOM 602 C CA . VAL A 1 84 ? -2.796 1.611 -8.935 1.00 90.44 84 VAL A CA 1
ATOM 603 C C . VAL A 1 84 ? -2.776 1.299 -7.448 1.00 90.44 84 VAL A C 1
ATOM 605 O O . VAL A 1 84 ? -1.725 1.012 -6.885 1.00 90.44 84 VAL A O 1
ATOM 608 N N . TYR A 1 85 ? -3.929 1.369 -6.799 1.00 84.25 85 TYR A N 1
ATOM 609 C CA . TYR A 1 85 ? -4.033 1.102 -5.372 1.00 84.25 85 TYR A CA 1
ATOM 610 C C . TYR A 1 85 ? -4.312 -0.378 -5.163 1.00 84.25 85 TYR A C 1
ATOM 612 O O . TYR A 1 85 ? -5.349 -0.886 -5.601 1.00 84.25 85 TYR A O 1
ATOM 620 N N . LYS A 1 86 ? -3.379 -1.084 -4.524 1.00 78.75 86 LYS A N 1
ATOM 621 C CA . LYS A 1 86 ? -3.590 -2.481 -4.138 1.00 78.75 86 LYS A CA 1
ATOM 622 C C . LYS A 1 86 ? -3.943 -2.557 -2.662 1.00 78.75 86 LYS A C 1
ATOM 624 O O . LYS A 1 86 ? -3.417 -1.797 -1.855 1.00 78.75 86 LYS A O 1
ATOM 629 N N . LYS A 1 87 ? -4.843 -3.488 -2.333 1.00 74.38 87 LYS A N 1
ATOM 630 C CA . LYS A 1 87 ? -5.087 -3.885 -0.947 1.00 74.38 87 LYS A CA 1
ATOM 631 C C . LYS A 1 87 ? -3.815 -4.550 -0.446 1.00 74.38 87 LYS A C 1
ATOM 633 O O . LYS A 1 87 ? -3.470 -5.631 -0.927 1.00 74.38 87 LYS A O 1
ATOM 638 N N . CYS A 1 88 ? -3.127 -3.898 0.473 1.00 65.56 88 CYS A N 1
ATOM 639 C CA . CYS A 1 88 ? -2.065 -4.545 1.217 1.00 65.56 88 CYS A CA 1
ATOM 640 C C . CYS A 1 88 ? -2.689 -5.078 2.509 1.00 65.56 88 CYS A C 1
ATOM 642 O O . CYS A 1 88 ? -3.434 -4.336 3.158 1.00 65.56 88 CYS A O 1
ATOM 644 N N . PRO A 1 89 ? -2.437 -6.345 2.893 1.00 58.19 89 PRO A N 1
ATOM 645 C CA . PRO A 1 89 ? -2.649 -6.718 4.281 1.00 58.19 89 PRO A CA 1
ATOM 646 C C . PRO A 1 89 ? -1.809 -5.752 5.118 1.00 58.19 89 PRO A C 1
ATOM 648 O O . PRO A 1 89 ? -0.658 -5.481 4.761 1.00 58.19 89 PRO A O 1
ATOM 651 N N . LEU A 1 90 ? -2.407 -5.167 6.159 1.00 57.09 90 LEU A N 1
ATOM 652 C CA . LEU A 1 90 ? -1.672 -4.305 7.076 1.00 57.09 90 LEU A CA 1
ATOM 653 C C . LEU A 1 90 ? -0.406 -5.071 7.488 1.00 57.09 90 LEU A C 1
ATOM 655 O O . LEU A 1 90 ? -0.546 -6.218 7.928 1.00 57.09 90 LEU A O 1
ATOM 659 N N . PRO A 1 91 ? 0.811 -4.513 7.354 1.00 53.78 91 PRO A N 1
ATOM 660 C CA . PRO A 1 91 ? 1.900 -5.061 8.139 1.00 53.78 91 PRO A CA 1
ATOM 661 C C . PRO A 1 91 ? 1.418 -5.015 9.592 1.00 53.78 91 PRO A C 1
ATOM 663 O O . PRO A 1 91 ? 0.921 -3.971 10.024 1.00 53.78 91 PRO A O 1
ATOM 666 N N . GLU A 1 92 ? 1.486 -6.136 10.320 1.00 49.38 92 GLU A N 1
ATOM 667 C CA . GLU A 1 92 ? 1.437 -6.102 11.782 1.00 49.38 92 GLU A CA 1
ATOM 668 C C . GLU A 1 92 ? 2.465 -5.054 12.187 1.00 49.38 92 GLU A C 1
ATOM 670 O O . GLU A 1 92 ? 3.670 -5.269 12.053 1.00 49.38 92 GLU A O 1
ATOM 675 N N . LEU A 1 93 ? 1.987 -3.860 12.532 1.00 50.47 93 LEU A N 1
ATOM 676 C CA . LEU A 1 93 ? 2.856 -2.768 12.907 1.00 50.47 93 LEU A CA 1
ATOM 677 C C . LEU A 1 93 ? 3.638 -3.274 14.117 1.00 50.47 93 LEU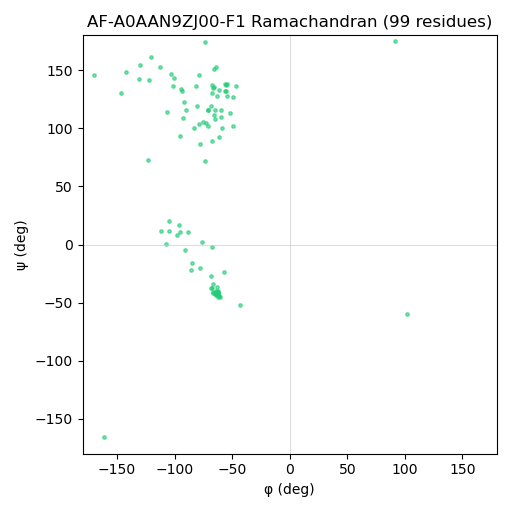 A C 1
ATOM 679 O O . LEU A 1 93 ? 3.010 -3.557 15.142 1.00 50.47 93 LEU A O 1
ATOM 683 N N . PRO A 1 94 ? 4.977 -3.423 14.040 1.00 49.97 94 PRO A N 1
ATOM 684 C CA . PRO A 1 94 ? 5.738 -3.630 15.256 1.00 49.97 94 PRO A CA 1
ATOM 685 C C . PRO A 1 94 ? 5.403 -2.451 16.177 1.00 49.97 94 PRO A C 1
ATOM 687 O O . PRO A 1 94 ? 5.295 -1.324 15.678 1.00 49.97 94 PRO A O 1
ATOM 690 N N . PRO A 1 95 ? 5.180 -2.680 17.484 1.00 47.25 95 PRO A N 1
ATOM 691 C CA . PRO A 1 95 ? 4.748 -1.631 18.395 1.00 47.25 95 PRO A CA 1
ATOM 692 C C . PRO A 1 95 ? 5.696 -0.441 18.260 1.00 47.25 95 PRO A C 1
ATOM 694 O O . PRO A 1 95 ? 6.889 -0.537 18.551 1.00 47.25 95 PRO A O 1
ATOM 697 N N . HIS A 1 96 ? 5.179 0.673 17.742 1.00 43.88 96 HIS A N 1
ATOM 698 C CA . HIS A 1 96 ? 5.973 1.879 17.604 1.00 43.88 96 HIS A CA 1
ATOM 699 C C . HIS A 1 96 ? 6.380 2.350 19.008 1.00 43.88 96 HIS A C 1
ATOM 701 O O . HIS A 1 96 ? 5.506 2.544 19.855 1.00 43.88 96 HIS A O 1
ATOM 707 N N . PRO A 1 97 ? 7.676 2.603 19.267 1.00 52.59 97 PRO A N 1
ATOM 708 C CA . PRO A 1 97 ? 8.164 2.981 20.596 1.00 52.59 97 PRO A CA 1
ATOM 709 C C . PRO A 1 97 ? 7.686 4.366 21.070 1.00 52.59 97 PRO A C 1
ATOM 711 O O . PRO A 1 97 ? 7.983 4.766 22.189 1.00 5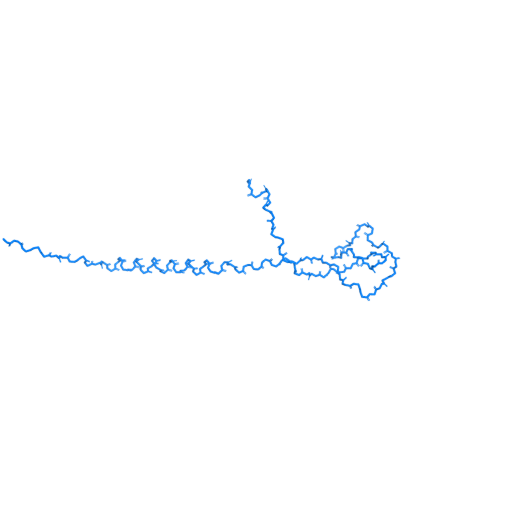2.59 97 PRO A O 1
ATOM 714 N N . TRP A 1 98 ? 6.936 5.103 20.248 1.00 43.84 98 TRP A N 1
ATOM 715 C CA . TRP A 1 98 ? 6.461 6.453 20.556 1.00 43.84 98 TRP A CA 1
ATOM 716 C C . TRP A 1 98 ? 5.088 6.497 21.243 1.00 43.84 98 TRP A C 1
ATOM 718 O O . TRP A 1 98 ? 4.664 7.578 21.629 1.00 43.84 98 TRP A O 1
ATOM 728 N N . TYR A 1 99 ? 4.396 5.361 21.424 1.00 43.88 99 TYR A N 1
ATOM 729 C CA . TYR A 1 99 ? 3.069 5.331 22.072 1.00 43.88 99 TYR A CA 1
ATOM 730 C C . TYR A 1 99 ? 3.119 5.185 23.608 1.00 43.88 99 TYR A C 1
ATOM 732 O O . TYR A 1 99 ? 2.100 4.975 24.258 1.00 43.88 99 TYR A O 1
ATOM 740 N N . TYR A 1 100 ? 4.305 5.326 24.205 1.00 42.44 100 TYR A N 1
ATOM 741 C CA . TYR A 1 100 ? 4.486 5.402 25.655 1.00 42.44 100 TYR A CA 1
ATOM 742 C C . TYR A 1 100 ? 5.206 6.701 26.022 1.00 42.44 100 TYR A C 1
ATOM 744 O O . TYR A 1 100 ? 6.387 6.685 26.378 1.00 42.44 100 TYR A O 1
ATOM 752 N N . LYS A 1 101 ? 4.516 7.837 25.919 1.00 39.09 101 LYS A N 1
ATOM 753 C CA . LYS A 1 101 ? 4.829 9.002 26.751 1.00 39.09 101 LYS A CA 1
ATOM 754 C C . LYS A 1 101 ? 3.669 9.975 26.845 1.00 39.09 101 LYS A C 1
ATOM 756 O O . LYS A 1 101 ? 3.078 10.270 25.787 1.00 39.09 101 LYS A O 1
#

Nearest PDB structures (foldseek):
  7zi4-assembly1_G  TM=2.845E-01  e=8.175E+00  Homo sapiens

Radius of gyration: 33.05 Å; Cα contacts (8 Å, |Δi|>4): 97; chains: 1; bounding box: 58×42×97 Å

Solvent-accessible surface area (backbone atoms only — not comparable to full-atom values): 6572 Å² total; per-residue (Å²): 139,84,80,85,78,85,75,76,81,79,76,53,71,69,59,56,53,51,54,53,51,52,54,50,53,52,51,53,52,54,56,52,60,68,65,64,80,71,75,78,69,74,42,68,47,77,37,72,60,84,73,86,62,78,59,81,71,42,78,65,33,88,93,57,46,66,84,84,31,40,70,27,74,38,86,72,29,31,36,61,36,69,52,40,73,42,82,40,80,60,72,82,72,71,82,64,84,77,81,77,122

Secondary structure (DSSP, 8-state):
------------HHHHHHHHHHHHHHHHHHHHHHHGGG----EEEEEPPP--S---S-B--TT-PPTT-EEEE-SSSEEEEPPEEEEEPPP-----TTS--

Mean predicted aligned error: 16.84 Å

Organism: NCBI:txid2509291

Foldseek 3Di:
DDDDDPDDPPDDVVVVVVVVVVVVVVVVVVVVVVVVPPPPPFDWDFADDDQPDQDPQDAAQVVHDDPPWGWDDNPRYIDTDHTDTDGDDPDPPDPDPPPPD

pLDDT: mean 73.63, std 15.94, range [39.09, 94.0]

Sequence (101 aa):
MASDDAREPEASPVARGLVVLTLLAIWVALLSNLMWSSVDSTMFEPVCPPVKIYGPCGENCGAGCRPPLICCSTGCGRACKLPVYKKCPLPELPPHPWYYK